Protein AF-A0AAC9AW16-F1 (afdb_monomer)

Foldseek 3Di:
DDDDPPPPDDDDDDPQPQDDADAQPDQDPVNLVVLVVSLVSSCVVLVVVLVVLVVQLCVLVVVVDDDDVSVVSNVVSVVSNVVSVVSNVVSVVNSCRNVVPDD

Mean predicted aligned error: 9.79 Å

pLDDT: mean 78.65, std 18.3, range [30.14, 94.75]

Sequence (103 aa):
MVASANVAAATEDPPCLIPTFALAETASPAMLRHGKAIVDAYMTCIAPRIEEAEADVRDIDARNLHGADRIDDLRAAAARRDTLVAQRDRVLADWRRFSGARP

Secondary structure (DSSP, 8-state):
-----------SPPPP-------GGG--HHHHHHHHHHHHHHHHHHHHHHHHHHHHHHHHHHT---SHHHHHHHHHHHHHHHHHHHHHHHHHHHHHHHHT---

Nearest PDB structures (foldseek):
  1tjl-assembly1_A  TM=4.476E-01  e=1.787E+00  Escherichia coli
  6he1-assembly1_A  TM=4.294E-01  e=2.112E+00  Pseudomonas aeruginosa
  6hdz-assembly1_A  TM=4.174E-01  e=2.362E+00  Pseudomonas aeruginosa
  6x94-assembly1_A  TM=4.108E-01  e=2.952E+00  Methanosarcina mazei Go1

Radius of gyration: 18.97 Å; Cα contacts (8 Å, |Δi|>4): 55; chains: 1; bounding box: 37×50×51 Å

Solvent-accessible surface area (backbone atoms only — not comparable to full-atom values): 6247 Å² total; per-residue (Å²): 134,89,78,89,81,79,79,77,78,86,83,71,79,80,74,66,68,78,80,84,81,70,80,38,92,74,64,45,76,67,54,48,55,51,51,50,54,50,51,51,53,32,49,67,52,45,49,62,56,39,53,49,28,52,46,50,33,48,58,53,56,74,63,69,80,84,64,70,74,62,54,51,51,40,49,52,32,46,51,52,28,50,50,50,51,51,50,52,51,48,50,54,51,51,47,32,61,38,67,67,58,76,134

Organism: Sphingopyxis macrogoltabida (NCBI:txid33050)

Structure (mmCIF, N/CA/C/O backbone):
data_AF-A0AAC9AW16-F1
#
_entry.id   AF-A0AAC9AW16-F1
#
loop_
_atom_site.group_PDB
_atom_site.id
_atom_site.type_symbol
_atom_site.label_atom_id
_atom_site.label_alt_id
_atom_site.label_comp_id
_atom_site.label_asym_id
_atom_site.label_entity_id
_atom_site.label_seq_id
_atom_site.pdbx_PDB_ins_code
_atom_site.Cartn_x
_atom_site.Cartn_y
_atom_site.Cartn_z
_atom_site.occupancy
_atom_site.B_iso_or_equiv
_atom_site.auth_seq_id
_atom_site.auth_comp_id
_atom_site.auth_asym_id
_atom_site.auth_atom_id
_atom_site.pdbx_PDB_model_num
ATOM 1 N N . MET A 1 1 ? 22.379 34.975 7.122 1.00 37.38 1 MET A N 1
ATOM 2 C CA . MET A 1 1 ? 21.174 34.234 7.548 1.00 37.38 1 MET A CA 1
ATOM 3 C C . MET A 1 1 ? 20.179 34.247 6.399 1.00 37.38 1 MET A C 1
ATOM 5 O O . MET A 1 1 ? 19.872 35.341 5.954 1.00 37.38 1 MET A O 1
ATOM 9 N N . VAL A 1 2 ? 19.716 33.047 6.001 1.00 37.78 2 VAL A N 1
ATOM 10 C CA . VAL A 1 2 ? 18.594 32.715 5.081 1.00 37.78 2 VAL A CA 1
ATOM 11 C C . VAL A 1 2 ? 18.820 33.178 3.619 1.00 37.78 2 VAL A C 1
ATOM 13 O O . VAL A 1 2 ? 19.249 34.295 3.390 1.00 37.78 2 VAL A O 1
ATOM 16 N N . ALA A 1 3 ? 18.657 32.379 2.561 1.00 30.14 3 ALA A N 1
ATOM 17 C CA . ALA A 1 3 ? 17.671 31.337 2.310 1.00 30.14 3 ALA A CA 1
ATOM 18 C C . ALA A 1 3 ? 18.242 30.191 1.455 1.00 30.14 3 ALA A C 1
ATOM 20 O O . ALA A 1 3 ? 18.745 30.416 0.356 1.00 30.14 3 ALA A O 1
ATOM 21 N N . SER A 1 4 ? 18.085 28.953 1.923 1.00 36.44 4 SER A N 1
ATOM 22 C CA . SER A 1 4 ? 18.074 27.787 1.042 1.00 36.44 4 SER A CA 1
ATOM 23 C C . SER A 1 4 ? 16.702 27.737 0.380 1.00 36.44 4 SER A C 1
ATOM 25 O O . SER A 1 4 ? 15.725 27.303 0.988 1.00 36.44 4 SER A O 1
ATOM 27 N N . ALA A 1 5 ? 16.613 28.228 -0.853 1.00 37.81 5 ALA A N 1
ATOM 28 C CA . ALA A 1 5 ? 15.468 27.983 -1.713 1.00 37.81 5 ALA A CA 1
ATOM 29 C C . ALA A 1 5 ? 15.575 26.552 -2.258 1.00 37.81 5 ALA A C 1
ATOM 31 O O . ALA A 1 5 ? 16.072 26.333 -3.360 1.00 37.81 5 ALA A O 1
ATOM 32 N N . ASN A 1 6 ? 15.132 25.565 -1.476 1.00 38.06 6 ASN A N 1
ATOM 33 C CA . ASN A 1 6 ? 14.836 24.245 -2.022 1.00 38.06 6 ASN A CA 1
ATOM 34 C C . ASN A 1 6 ? 13.519 24.345 -2.790 1.00 38.06 6 ASN A C 1
ATOM 36 O O . ASN A 1 6 ? 12.440 24.104 -2.252 1.00 38.06 6 ASN A O 1
ATOM 40 N N . VAL A 1 7 ? 13.618 24.718 -4.062 1.00 38.66 7 VAL A N 1
ATOM 41 C CA . VAL A 1 7 ? 12.564 24.460 -5.041 1.00 38.66 7 VAL A CA 1
ATOM 42 C C . VAL A 1 7 ? 12.635 22.969 -5.372 1.00 38.66 7 VAL A C 1
ATOM 44 O O . VAL A 1 7 ? 13.263 22.561 -6.343 1.00 38.66 7 VAL A O 1
ATOM 47 N N . ALA A 1 8 ? 12.024 22.139 -4.526 1.00 34.69 8 ALA A N 1
ATOM 48 C CA . ALA A 1 8 ? 11.607 20.803 -4.928 1.00 34.69 8 ALA A CA 1
ATOM 49 C C . ALA A 1 8 ? 10.327 20.985 -5.750 1.00 34.69 8 ALA A C 1
ATOM 51 O O . ALA A 1 8 ? 9.223 21.077 -5.213 1.00 34.69 8 ALA A O 1
ATOM 52 N N . ALA A 1 9 ? 10.498 21.173 -7.056 1.00 35.94 9 ALA A N 1
ATOM 53 C CA . ALA A 1 9 ? 9.393 21.253 -7.993 1.00 35.94 9 ALA A CA 1
ATOM 54 C C . ALA A 1 9 ? 8.664 19.899 -8.036 1.00 35.94 9 ALA A C 1
ATOM 56 O O . ALA A 1 9 ? 9.168 18.929 -8.584 1.00 35.94 9 ALA A O 1
ATOM 57 N N . ALA A 1 10 ? 7.502 19.869 -7.384 1.00 43.78 10 ALA A N 1
ATOM 58 C CA . ALA A 1 10 ? 6.277 19.161 -7.743 1.00 43.78 10 ALA A CA 1
ATOM 59 C C . ALA A 1 10 ? 6.360 18.101 -8.863 1.00 43.78 10 ALA A C 1
ATOM 61 O O . ALA A 1 10 ? 6.119 18.421 -10.020 1.00 43.78 10 ALA A O 1
ATOM 62 N N . THR A 1 11 ? 6.540 16.836 -8.486 1.00 43.09 11 THR A N 1
ATOM 63 C CA . THR A 1 11 ? 5.917 15.673 -9.142 1.00 43.09 11 THR A CA 1
ATOM 64 C C . THR A 1 11 ? 5.919 14.530 -8.141 1.00 43.09 11 THR A C 1
ATOM 66 O O . THR A 1 11 ? 6.891 13.795 -8.074 1.00 43.09 11 THR A O 1
ATOM 69 N N . GLU A 1 12 ? 4.884 14.405 -7.324 1.00 44.03 12 GLU A N 1
ATOM 70 C CA . GLU A 1 12 ? 4.603 13.171 -6.588 1.00 44.03 12 GLU A CA 1
ATOM 71 C C . GLU A 1 12 ? 3.246 13.369 -5.932 1.00 44.03 12 GLU A C 1
ATOM 73 O O . GLU A 1 12 ? 3.087 14.229 -5.062 1.00 44.03 12 GLU A O 1
ATOM 78 N N . ASP A 1 13 ? 2.239 12.622 -6.383 1.00 50.81 13 ASP A N 1
ATOM 79 C CA . ASP A 1 13 ? 0.981 12.534 -5.657 1.00 50.81 13 ASP A CA 1
ATOM 80 C C . ASP A 1 13 ? 1.283 12.306 -4.169 1.00 50.81 13 ASP A C 1
ATOM 82 O O . ASP A 1 13 ? 2.126 11.454 -3.844 1.00 50.81 13 ASP A O 1
ATOM 86 N N . PRO A 1 14 ? 0.622 13.032 -3.248 1.00 56.84 14 PRO A N 1
ATOM 87 C CA . PRO A 1 14 ? 0.934 12.956 -1.827 1.00 56.84 14 PRO A CA 1
ATOM 88 C C . PRO A 1 14 ? 0.950 11.488 -1.384 1.00 56.84 14 PRO A C 1
ATOM 90 O O . PRO A 1 14 ? 0.011 10.756 -1.708 1.00 56.84 14 PRO A O 1
ATOM 93 N N . PRO A 1 15 ? 2.024 11.003 -0.732 1.00 72.75 15 PRO A N 1
ATOM 94 C CA . PRO A 1 15 ? 2.168 9.586 -0.429 1.00 72.75 15 PRO A CA 1
ATOM 95 C C . PRO A 1 15 ? 0.960 9.089 0.368 1.00 72.75 15 PRO A C 1
ATOM 97 O O . PRO A 1 15 ? 0.520 9.761 1.302 1.00 72.75 15 PRO A O 1
ATOM 100 N N . CYS A 1 16 ? 0.421 7.919 0.004 1.00 82.88 16 CYS A N 1
ATOM 101 C CA . CYS A 1 16 ? -0.664 7.311 0.768 1.00 82.88 16 CYS A CA 1
ATOM 102 C C . CYS A 1 16 ? -0.239 7.186 2.230 1.00 82.88 16 CYS A C 1
ATOM 104 O O . CYS A 1 16 ? 0.769 6.545 2.534 1.00 82.88 16 CYS A O 1
ATOM 106 N N . LEU A 1 17 ? -0.996 7.818 3.128 1.00 84.44 17 LEU A N 1
ATOM 107 C CA . LEU A 1 17 ? -0.686 7.822 4.552 1.00 84.44 17 LEU A CA 1
ATOM 108 C C . LEU A 1 17 ? -0.802 6.397 5.088 1.00 84.44 17 LEU A C 1
ATOM 110 O O . LEU A 1 17 ? -1.905 5.865 5.207 1.00 84.44 17 LEU A O 1
ATOM 114 N N . ILE A 1 18 ? 0.343 5.781 5.383 1.00 85.12 18 ILE A N 1
ATOM 115 C CA . ILE A 1 18 ? 0.400 4.425 5.926 1.00 85.12 18 ILE A CA 1
ATOM 116 C C . ILE A 1 18 ? -0.192 4.471 7.339 1.00 85.12 18 ILE A C 1
ATOM 118 O O . ILE A 1 18 ? 0.356 5.167 8.199 1.00 85.12 18 ILE A O 1
ATOM 122 N N . PRO A 1 19 ? -1.306 3.767 7.599 1.00 83.12 19 PRO A N 1
ATOM 123 C CA . PRO A 1 19 ? -1.904 3.755 8.919 1.00 83.12 19 PRO A CA 1
ATOM 124 C C . PRO A 1 19 ? -1.010 3.025 9.917 1.00 83.12 19 PRO A C 1
ATOM 126 O O . PRO A 1 19 ? -0.423 1.986 9.615 1.00 83.12 19 PRO A O 1
ATOM 129 N N . THR A 1 20 ? -0.979 3.544 11.140 1.00 81.19 20 THR A N 1
ATOM 130 C CA . THR A 1 20 ? -0.285 2.926 12.269 1.00 81.19 20 THR A CA 1
ATOM 131 C C . THR A 1 20 ? -1.316 2.498 13.303 1.00 81.19 20 THR A C 1
ATOM 133 O O . THR A 1 20 ? -2.157 3.300 13.711 1.00 81.19 20 THR A O 1
ATOM 136 N N . PHE A 1 21 ? -1.244 1.249 13.757 1.00 75.25 21 PHE A N 1
ATOM 137 C CA . PHE A 1 21 ? -2.131 0.719 14.793 1.00 75.25 21 PHE A CA 1
ATOM 138 C C . PHE A 1 21 ? -1.356 0.542 16.102 1.00 75.25 21 PHE A C 1
ATOM 140 O O . PHE A 1 21 ? -0.251 0.001 16.108 1.00 75.25 21 PHE A O 1
ATOM 147 N N . ALA A 1 22 ? -1.931 0.995 17.217 1.00 68.12 22 ALA A N 1
ATOM 148 C CA . ALA A 1 22 ? -1.448 0.634 18.551 1.00 68.12 22 ALA A CA 1
ATOM 149 C C . ALA A 1 22 ? -1.826 -0.826 18.877 1.00 68.12 22 ALA A C 1
ATOM 151 O O . ALA A 1 22 ? -2.662 -1.408 18.194 1.00 68.12 22 ALA A O 1
ATOM 152 N N . LEU A 1 23 ? -1.217 -1.440 19.897 1.00 60.62 23 LEU A N 1
ATOM 153 C CA . LEU A 1 23 ? -1.468 -2.845 20.258 1.00 60.62 23 LEU A CA 1
ATOM 154 C C . LEU A 1 23 ? -2.961 -3.144 20.516 1.00 60.62 23 LEU A C 1
ATOM 156 O O . LEU A 1 23 ? -3.684 -2.343 21.103 1.00 60.62 23 LEU A O 1
ATOM 160 N N . ALA A 1 24 ? -3.393 -4.331 20.077 1.00 62.56 24 ALA A N 1
ATOM 161 C CA . ALA A 1 24 ? -4.793 -4.763 19.978 1.00 62.56 24 ALA A CA 1
ATOM 162 C C . ALA A 1 24 ? -5.514 -4.990 21.318 1.00 62.56 24 ALA A C 1
ATOM 164 O O . ALA A 1 24 ? -6.742 -5.030 21.352 1.00 62.56 24 ALA A O 1
ATOM 165 N N . GLU A 1 25 ? -4.772 -5.167 22.415 1.00 64.25 25 GLU A N 1
ATOM 166 C CA . GLU A 1 25 ? -5.292 -5.714 23.680 1.00 64.25 25 GLU A CA 1
ATOM 167 C C . GLU A 1 25 ? -6.397 -4.862 24.328 1.00 64.25 25 GLU A C 1
ATOM 169 O O . GLU A 1 25 ? -7.145 -5.356 25.167 1.00 64.25 25 GLU A O 1
ATOM 174 N N . THR A 1 26 ? -6.540 -3.599 23.918 1.00 64.94 26 THR A N 1
ATOM 175 C CA . THR A 1 26 ? -7.521 -2.653 24.472 1.00 64.94 26 THR A CA 1
ATOM 176 C C . THR A 1 26 ? -8.389 -1.969 23.410 1.00 64.94 26 THR A C 1
ATOM 178 O O . THR A 1 26 ? -9.036 -0.959 23.696 1.00 64.94 26 THR A O 1
ATOM 181 N N . ALA A 1 27 ? -8.435 -2.489 22.177 1.00 76.50 27 ALA A N 1
ATOM 182 C CA . ALA A 1 27 ? -9.185 -1.856 21.096 1.00 76.50 27 ALA A CA 1
ATOM 183 C C . ALA A 1 27 ? -10.700 -1.842 21.386 1.00 76.50 27 ALA A C 1
ATOM 185 O O . ALA A 1 27 ? -11.384 -2.864 21.339 1.00 76.50 27 ALA A O 1
ATOM 186 N N . SER A 1 28 ? -11.253 -0.658 21.662 1.00 85.69 28 SER A N 1
ATOM 187 C CA . SER A 1 28 ? -12.701 -0.488 21.822 1.00 85.69 28 SER A CA 1
ATOM 188 C C . SER A 1 28 ? -13.441 -0.627 20.478 1.00 85.69 28 SER A C 1
ATOM 190 O O . SER A 1 28 ? -12.863 -0.360 19.419 1.00 85.69 28 SER A O 1
ATOM 192 N N . PRO A 1 29 ? -14.755 -0.933 20.469 1.00 86.19 29 PRO A N 1
ATOM 193 C CA . PRO A 1 29 ? -15.535 -0.989 19.229 1.00 86.19 29 PRO A CA 1
ATOM 194 C C . PRO A 1 29 ? -15.489 0.303 18.396 1.00 86.19 29 PRO A C 1
ATOM 196 O O . PRO A 1 29 ? -15.560 0.256 17.169 1.00 86.19 29 PRO A O 1
ATOM 199 N N . ALA A 1 30 ? -15.369 1.467 19.043 1.00 86.62 30 ALA A N 1
ATOM 200 C CA . ALA A 1 30 ? -15.216 2.746 18.352 1.00 86.62 30 ALA A CA 1
ATOM 201 C C . ALA A 1 30 ? -13.848 2.867 17.660 1.00 86.62 30 ALA A C 1
ATOM 203 O O . ALA A 1 30 ? -13.786 3.305 16.512 1.00 86.62 30 ALA A O 1
ATOM 204 N N . MET A 1 31 ? -12.774 2.415 18.318 1.00 86.31 31 MET A N 1
ATOM 205 C CA . MET A 1 31 ? -11.427 2.378 17.736 1.00 86.31 31 MET A CA 1
ATOM 206 C C . MET A 1 31 ? -11.358 1.444 16.531 1.00 86.31 31 MET A C 1
ATOM 208 O O . MET A 1 31 ? -10.739 1.795 15.532 1.00 86.31 31 MET A O 1
ATOM 212 N N . LEU A 1 32 ? -12.037 0.295 16.585 1.00 88.19 32 LEU A N 1
ATOM 213 C CA . LEU A 1 32 ? -12.119 -0.623 15.448 1.00 88.19 32 LEU A CA 1
ATOM 214 C C . LEU A 1 32 ? -12.823 0.028 14.247 1.00 88.19 32 LEU A C 1
ATOM 216 O O . LEU A 1 32 ? -12.304 -0.004 13.135 1.00 88.19 32 LEU A O 1
ATOM 220 N N . ARG A 1 33 ? -13.969 0.690 14.446 1.00 88.94 33 ARG A N 1
ATOM 221 C CA . ARG A 1 33 ? -14.649 1.397 13.343 1.00 88.94 33 ARG A CA 1
ATOM 222 C C . ARG A 1 33 ? -13.781 2.498 12.737 1.00 88.94 33 ARG A C 1
ATOM 224 O O . ARG A 1 33 ? -13.712 2.613 11.517 1.00 88.94 33 ARG A O 1
ATOM 231 N N . HIS A 1 34 ? -13.107 3.281 13.579 1.00 89.06 34 HIS A N 1
ATOM 232 C CA . HIS A 1 34 ? -12.222 4.343 13.112 1.00 89.06 34 HIS A CA 1
ATOM 233 C C . HIS A 1 34 ? -11.007 3.784 12.361 1.00 89.06 34 HIS A C 1
ATOM 235 O O . HIS A 1 34 ? -10.728 4.213 11.246 1.00 89.06 34 HIS A O 1
ATOM 241 N N . GLY A 1 35 ? -10.337 2.771 12.915 1.00 88.69 35 GLY A N 1
ATOM 242 C CA . GLY A 1 35 ? -9.199 2.119 12.270 1.00 88.69 35 GLY A CA 1
ATOM 243 C C . GLY A 1 35 ? -9.565 1.501 10.919 1.00 88.69 35 GLY A C 1
ATOM 244 O O . GLY A 1 35 ? -8.820 1.674 9.959 1.00 88.69 35 GLY A O 1
ATOM 245 N N . LYS A 1 36 ? -10.749 0.881 10.799 1.00 91.31 36 LYS A N 1
ATOM 246 C CA . LYS A 1 36 ? -11.250 0.362 9.519 1.00 91.31 36 LYS A CA 1
ATOM 247 C C . LYS A 1 36 ? -11.433 1.470 8.481 1.00 91.31 36 LYS A C 1
ATOM 249 O O . LYS A 1 36 ? -11.021 1.285 7.344 1.00 91.31 36 LYS A O 1
ATOM 254 N N . ALA A 1 37 ? -11.985 2.620 8.870 1.00 90.94 37 ALA A N 1
ATOM 255 C CA . ALA A 1 37 ? -12.143 3.756 7.961 1.00 90.94 37 ALA A CA 1
ATOM 256 C C . ALA A 1 37 ? -10.791 4.291 7.452 1.00 90.94 37 ALA A C 1
ATOM 258 O O . ALA A 1 37 ? -10.670 4.629 6.277 1.00 90.94 37 ALA A O 1
ATOM 259 N N . ILE A 1 38 ? -9.760 4.320 8.306 1.00 90.88 38 ILE A N 1
ATOM 260 C CA . ILE A 1 38 ? -8.406 4.718 7.892 1.00 90.88 38 ILE A CA 1
ATOM 261 C C . ILE A 1 38 ? -7.800 3.673 6.943 1.00 90.88 38 ILE A C 1
ATOM 263 O O . ILE A 1 38 ? -7.236 4.045 5.915 1.00 90.88 38 ILE A O 1
ATOM 267 N N . VAL A 1 39 ? -7.938 2.375 7.247 1.00 92.62 39 VAL A N 1
ATOM 268 C CA . VAL A 1 39 ? -7.505 1.294 6.341 1.00 92.62 39 VAL A CA 1
ATOM 269 C C . VAL A 1 39 ? -8.178 1.440 4.984 1.00 92.62 39 VAL A C 1
ATOM 271 O O . VAL A 1 39 ? -7.500 1.372 3.968 1.00 92.62 39 VAL A O 1
ATOM 274 N N . ASP A 1 40 ? -9.485 1.686 4.951 1.00 93.38 40 ASP A N 1
ATOM 275 C CA . ASP A 1 40 ? -10.242 1.822 3.705 1.00 93.38 40 ASP A CA 1
ATOM 276 C C . ASP A 1 40 ? -9.799 3.038 2.887 1.00 93.38 40 ASP A C 1
ATOM 278 O O . ASP A 1 40 ? -9.638 2.937 1.668 1.00 93.38 40 ASP A O 1
ATOM 282 N N . ALA A 1 41 ? -9.529 4.166 3.549 1.00 91.94 41 ALA A N 1
ATOM 283 C CA . ALA A 1 41 ? -8.964 5.346 2.902 1.00 91.94 41 ALA A CA 1
ATOM 284 C C . ALA A 1 41 ? -7.577 5.053 2.307 1.00 91.94 41 ALA A C 1
ATOM 286 O O . ALA A 1 41 ? -7.295 5.428 1.168 1.00 91.94 41 ALA A O 1
ATOM 287 N N . TYR A 1 42 ? -6.730 4.324 3.038 1.00 92.69 42 TYR A N 1
ATOM 288 C CA . TYR A 1 42 ? -5.430 3.890 2.535 1.00 92.69 42 TYR A CA 1
ATOM 289 C C . TYR A 1 42 ? -5.561 2.926 1.345 1.00 92.69 42 TYR A C 1
ATOM 291 O O . TYR A 1 42 ? -4.871 3.113 0.346 1.00 92.69 42 TYR A O 1
ATOM 299 N N . MET A 1 43 ? -6.473 1.947 1.400 1.00 94.00 43 MET A N 1
ATOM 300 C CA . MET A 1 43 ? -6.712 1.005 0.295 1.00 94.00 43 MET A CA 1
ATOM 301 C C . MET A 1 43 ? -7.204 1.720 -0.965 1.00 94.00 43 MET A C 1
ATOM 303 O O . MET A 1 43 ? -6.724 1.434 -2.059 1.00 94.00 43 MET A O 1
ATOM 307 N N . THR A 1 44 ? -8.099 2.696 -0.800 1.00 94.44 44 THR A N 1
ATOM 308 C CA . THR A 1 44 ? -8.586 3.548 -1.895 1.00 94.44 44 THR A CA 1
ATOM 309 C C . THR A 1 44 ? -7.454 4.369 -2.516 1.00 94.44 44 THR A C 1
ATOM 311 O O . THR A 1 44 ? -7.436 4.574 -3.724 1.00 94.44 44 THR A O 1
ATOM 314 N N . CYS A 1 45 ? -6.483 4.809 -1.711 1.00 94.00 45 CYS A N 1
ATOM 315 C CA . CYS A 1 45 ? -5.319 5.550 -2.194 1.00 94.00 45 CYS A CA 1
ATOM 316 C C . CYS A 1 45 ? -4.289 4.658 -2.908 1.00 94.00 45 CYS A C 1
ATOM 318 O O . CYS A 1 45 ? -3.745 5.048 -3.940 1.00 94.00 45 CYS A O 1
ATOM 320 N N . ILE A 1 46 ? -3.980 3.474 -2.364 1.00 93.81 46 ILE A N 1
ATOM 321 C CA . ILE A 1 46 ? -2.884 2.640 -2.880 1.00 93.81 46 ILE A CA 1
ATOM 322 C C . ILE A 1 46 ? -3.277 1.804 -4.101 1.00 93.81 46 ILE A C 1
ATOM 324 O O . ILE A 1 46 ? -2.411 1.510 -4.921 1.00 93.81 46 ILE A O 1
ATOM 328 N N . ALA A 1 47 ? -4.556 1.445 -4.247 1.00 93.75 47 ALA A N 1
ATOM 329 C CA . ALA A 1 47 ? -5.051 0.666 -5.382 1.00 93.75 47 ALA A CA 1
ATOM 330 C C . ALA A 1 47 ? -4.681 1.269 -6.756 1.00 93.75 47 ALA A C 1
ATOM 332 O O . ALA A 1 47 ? -3.980 0.583 -7.501 1.00 93.75 47 ALA A O 1
ATOM 333 N N . PRO A 1 48 ? -5.020 2.537 -7.080 1.00 93.69 48 PRO A N 1
ATOM 334 C CA . PRO A 1 48 ? -4.682 3.115 -8.385 1.00 93.69 48 PRO A CA 1
ATOM 335 C C . PRO A 1 48 ? -3.169 3.178 -8.629 1.00 93.69 48 PRO A C 1
ATOM 337 O O . PRO A 1 48 ? -2.712 2.984 -9.746 1.00 93.69 48 PRO A O 1
ATOM 340 N N . ARG A 1 49 ? -2.359 3.351 -7.579 1.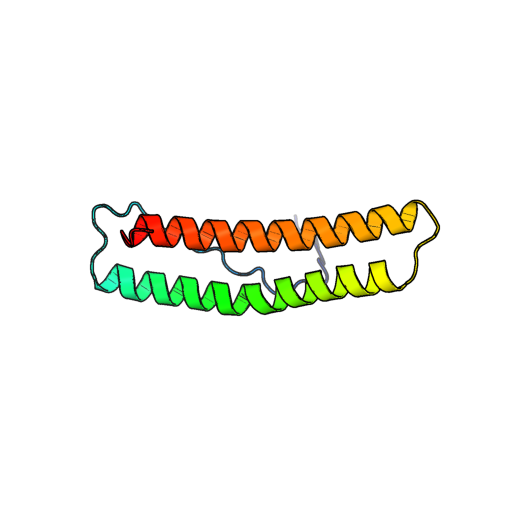00 91.75 49 ARG A N 1
ATOM 341 C CA . ARG A 1 49 ? -0.891 3.381 -7.701 1.00 91.75 49 ARG A CA 1
ATOM 342 C C . ARG A 1 49 ? -0.291 2.021 -8.032 1.00 91.75 49 ARG A C 1
ATOM 344 O O . ARG A 1 49 ? 0.727 1.946 -8.715 1.00 91.75 49 ARG A O 1
ATOM 351 N N . ILE A 1 50 ? -0.880 0.949 -7.500 1.00 93.00 50 ILE A N 1
ATOM 352 C CA . ILE A 1 50 ? -0.496 -0.416 -7.868 1.00 93.00 50 ILE A CA 1
ATOM 353 C C . ILE A 1 50 ? -0.889 -0.665 -9.327 1.00 93.00 50 ILE A C 1
ATOM 355 O O . ILE A 1 50 ? -0.062 -1.165 -10.081 1.00 93.00 50 ILE A O 1
ATOM 359 N N . GLU A 1 51 ? -2.094 -0.260 -9.735 1.00 93.56 51 GLU A N 1
ATOM 360 C CA . GLU A 1 51 ? -2.566 -0.395 -11.121 1.00 93.56 51 GLU A CA 1
ATOM 361 C C . GLU A 1 51 ? -1.680 0.372 -12.117 1.00 93.56 51 GLU A C 1
ATOM 363 O O . GLU A 1 51 ? -1.328 -0.168 -13.167 1.00 93.56 51 GLU A O 1
ATOM 368 N N . GLU A 1 52 ? -1.261 1.592 -11.773 1.00 91.25 52 GLU A N 1
ATOM 369 C CA . GLU A 1 52 ? -0.297 2.385 -12.545 1.00 91.25 52 GLU A CA 1
ATOM 370 C C . GLU A 1 52 ? 1.056 1.675 -12.654 1.00 91.25 52 GLU A C 1
ATOM 372 O O . GLU A 1 52 ? 1.567 1.491 -13.756 1.00 91.25 52 GLU A O 1
ATOM 377 N N . ALA A 1 53 ? 1.612 1.187 -11.540 1.00 90.81 53 ALA A N 1
ATOM 378 C CA . ALA A 1 53 ? 2.882 0.461 -11.562 1.00 90.81 53 ALA A CA 1
ATOM 379 C C . ALA A 1 53 ? 2.795 -0.855 -12.364 1.00 90.81 53 ALA A C 1
ATOM 381 O O . ALA A 1 53 ? 3.754 -1.257 -13.022 1.00 90.81 53 ALA A O 1
ATOM 382 N N . GLU A 1 54 ? 1.649 -1.539 -12.344 1.00 93.38 54 GLU A N 1
ATOM 383 C CA . GLU A 1 54 ? 1.388 -2.708 -13.190 1.00 93.38 54 GLU A CA 1
ATOM 384 C C . GLU A 1 54 ? 1.248 -2.343 -14.672 1.00 93.38 54 GLU A C 1
ATOM 386 O O . GLU A 1 54 ? 1.651 -3.121 -15.543 1.00 93.38 54 GLU A O 1
ATOM 391 N N . ALA A 1 55 ? 0.668 -1.183 -14.985 1.00 92.56 55 ALA A N 1
ATOM 392 C CA . ALA A 1 55 ? 0.617 -0.659 -16.344 1.00 92.56 55 ALA A CA 1
ATOM 393 C C . ALA A 1 55 ? 2.021 -0.313 -16.859 1.00 92.56 55 ALA A C 1
ATOM 395 O O . ALA A 1 55 ? 2.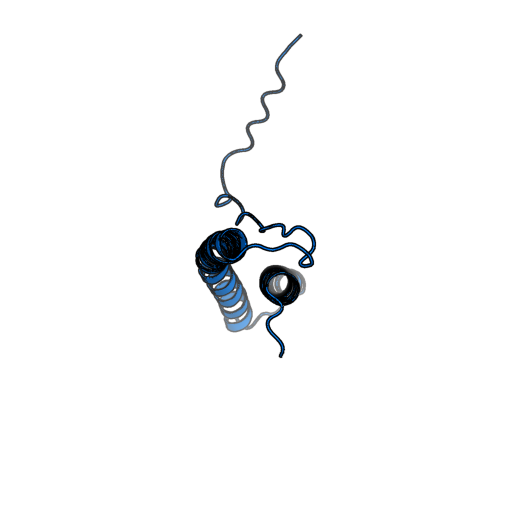353 -0.731 -17.966 1.00 92.56 55 ALA A O 1
ATOM 396 N N . ASP A 1 56 ? 2.860 0.328 -16.041 1.00 89.88 56 ASP A N 1
ATOM 397 C CA . ASP A 1 56 ? 4.255 0.646 -16.374 1.00 89.88 56 ASP A CA 1
ATOM 398 C C . ASP A 1 56 ? 5.052 -0.623 -16.703 1.00 89.88 56 ASP A C 1
ATOM 400 O O . ASP A 1 56 ? 5.700 -0.708 -17.746 1.00 89.88 56 ASP A O 1
ATOM 404 N N . VAL A 1 57 ? 4.958 -1.656 -15.854 1.00 90.25 57 VAL A N 1
ATOM 405 C CA . VAL A 1 57 ? 5.625 -2.947 -16.098 1.00 90.25 57 VAL A CA 1
ATOM 406 C C . VAL A 1 57 ? 5.169 -3.561 -17.423 1.00 90.25 57 VAL A C 1
ATOM 408 O O . VAL A 1 57 ? 6.005 -4.018 -18.199 1.00 90.25 57 VAL A O 1
ATOM 411 N N . ARG A 1 58 ? 3.858 -3.559 -17.703 1.00 89.69 58 ARG A N 1
ATOM 412 C CA . ARG A 1 58 ? 3.309 -4.116 -18.951 1.00 89.69 58 ARG A CA 1
ATOM 413 C C . ARG A 1 58 ? 3.719 -3.318 -20.185 1.00 89.69 58 ARG A C 1
ATOM 415 O O . ARG A 1 58 ? 4.018 -3.931 -21.202 1.00 89.69 58 ARG A O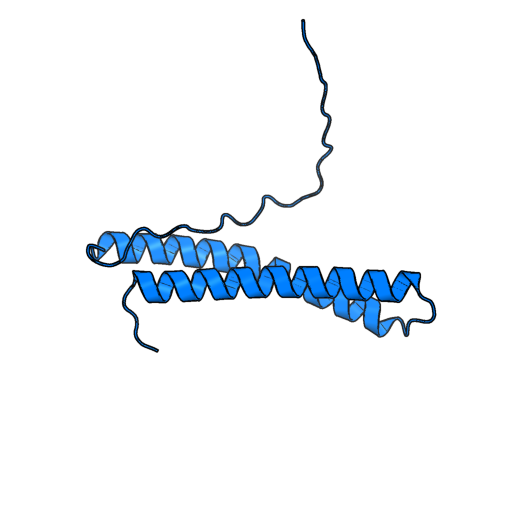 1
ATOM 422 N N . ASP A 1 59 ? 3.725 -1.989 -20.118 1.00 89.62 59 ASP A N 1
ATOM 423 C CA . ASP A 1 59 ? 4.145 -1.133 -21.235 1.00 89.62 59 ASP A CA 1
ATOM 424 C C . ASP A 1 59 ? 5.633 -1.321 -21.548 1.00 89.62 59 ASP A C 1
ATOM 426 O O . ASP A 1 59 ? 6.014 -1.434 -22.714 1.00 89.62 59 ASP A O 1
ATOM 430 N N . ILE A 1 60 ? 6.473 -1.427 -20.517 1.00 85.38 60 ILE A N 1
ATOM 431 C CA . ILE A 1 60 ? 7.905 -1.685 -20.679 1.00 85.38 60 ILE A CA 1
ATOM 432 C C . ILE A 1 60 ? 8.132 -3.083 -21.280 1.00 85.38 60 ILE A C 1
ATOM 434 O O . ILE A 1 60 ? 8.863 -3.206 -22.263 1.00 85.38 60 ILE A O 1
ATOM 438 N N . ASP A 1 61 ? 7.463 -4.117 -20.762 1.00 85.31 61 ASP A N 1
ATOM 439 C CA . ASP A 1 61 ? 7.582 -5.503 -21.244 1.00 85.31 61 ASP A CA 1
ATOM 440 C C . ASP A 1 61 ? 7.075 -5.680 -22.693 1.00 85.31 61 ASP A C 1
ATOM 442 O O . ASP A 1 61 ? 7.771 -6.240 -23.545 1.00 85.31 61 ASP A O 1
ATOM 446 N N . ALA A 1 62 ? 5.909 -5.110 -23.026 1.00 84.44 62 ALA A N 1
ATOM 447 C CA . ALA A 1 62 ? 5.283 -5.213 -24.351 1.00 84.44 62 ALA A CA 1
ATOM 448 C C . ALA A 1 62 ? 6.114 -4.586 -25.483 1.00 84.44 62 ALA A C 1
ATOM 450 O O . ALA A 1 62 ? 5.920 -4.905 -26.660 1.00 84.44 62 ALA A O 1
ATOM 451 N N . ARG A 1 63 ? 7.068 -3.712 -25.152 1.00 81.44 63 ARG A N 1
ATOM 452 C CA . ARG A 1 63 ? 7.980 -3.092 -26.119 1.00 81.44 63 ARG A CA 1
ATOM 453 C C . ARG A 1 63 ? 9.089 -4.037 -26.616 1.00 81.44 63 ARG A C 1
ATOM 455 O O . ARG A 1 63 ? 9.954 -3.558 -27.345 1.00 81.44 63 ARG A O 1
ATOM 462 N N . ASN A 1 64 ? 9.054 -5.342 -26.289 1.00 62.88 64 ASN A N 1
ATOM 463 C CA . ASN A 1 64 ? 9.982 -6.391 -26.760 1.00 62.88 64 ASN A CA 1
ATOM 464 C C . ASN A 1 64 ? 11.453 -5.944 -26.669 1.00 62.88 64 ASN A C 1
ATOM 466 O O . ASN A 1 64 ? 12.121 -5.671 -27.667 1.00 62.88 64 ASN A O 1
ATOM 470 N N . LEU A 1 65 ? 11.937 -5.797 -25.437 1.00 64.06 65 LEU A N 1
ATOM 471 C CA . LEU A 1 65 ? 13.164 -5.063 -25.141 1.00 64.06 65 LEU A CA 1
ATOM 472 C C . LEU A 1 65 ? 14.440 -5.811 -25.565 1.00 64.06 65 LEU A C 1
ATOM 474 O O . LEU A 1 65 ? 14.676 -6.959 -25.188 1.00 64.06 65 LEU A O 1
ATOM 478 N N . HIS A 1 66 ? 15.325 -5.099 -26.267 1.00 62.75 66 HIS A N 1
ATOM 479 C CA . HIS A 1 66 ? 16.713 -5.493 -26.508 1.00 62.75 66 HIS A CA 1
ATOM 480 C C . HIS A 1 66 ? 17.649 -4.403 -25.948 1.00 62.75 66 HIS A C 1
ATOM 482 O O . HIS A 1 66 ? 17.598 -3.262 -26.403 1.00 62.75 66 HIS A O 1
ATOM 488 N N . GLY A 1 67 ? 18.491 -4.739 -24.960 1.00 65.19 67 GLY A N 1
ATOM 489 C CA . GLY A 1 67 ? 19.493 -3.834 -24.360 1.00 65.19 67 GLY A CA 1
ATOM 490 C C . GLY A 1 67 ? 19.463 -3.786 -22.823 1.00 65.19 67 GLY A C 1
ATOM 491 O O . GLY A 1 67 ? 18.411 -3.983 -22.224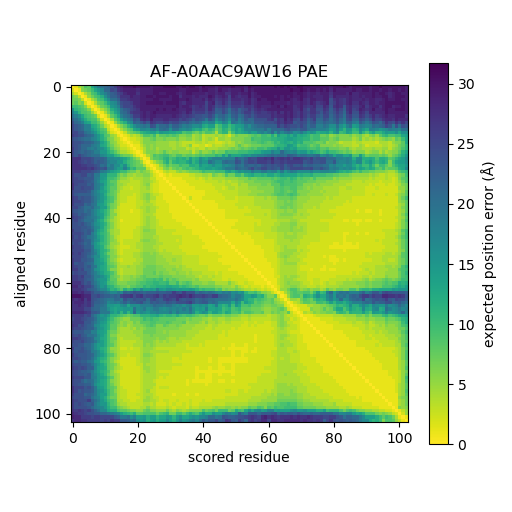 1.00 65.19 67 GLY A O 1
ATOM 492 N N . ALA A 1 68 ? 20.616 -3.538 -22.186 1.00 70.31 68 ALA A N 1
ATOM 493 C CA . ALA A 1 68 ? 20.785 -3.586 -20.725 1.00 70.31 68 ALA A CA 1
ATOM 494 C C . ALA A 1 68 ? 20.017 -2.480 -19.973 1.00 70.31 68 ALA A C 1
ATOM 496 O O . ALA A 1 68 ? 19.309 -2.791 -19.021 1.00 70.31 68 ALA A O 1
ATOM 497 N N . ASP A 1 69 ? 20.065 -1.232 -20.450 1.00 68.50 69 ASP A N 1
ATOM 498 C CA . ASP A 1 69 ? 19.432 -0.083 -19.774 1.00 68.50 69 ASP A CA 1
ATOM 499 C C . ASP A 1 69 ? 17.915 -0.264 -19.598 1.00 68.50 69 ASP A C 1
ATOM 501 O O . ASP A 1 69 ? 17.345 0.061 -18.562 1.00 68.50 69 ASP A O 1
ATOM 505 N N . ARG A 1 70 ? 17.248 -0.884 -20.578 1.00 70.75 70 ARG A N 1
ATOM 506 C CA . ARG A 1 70 ? 15.799 -1.123 -20.511 1.00 70.75 70 ARG A CA 1
ATOM 507 C C . ARG A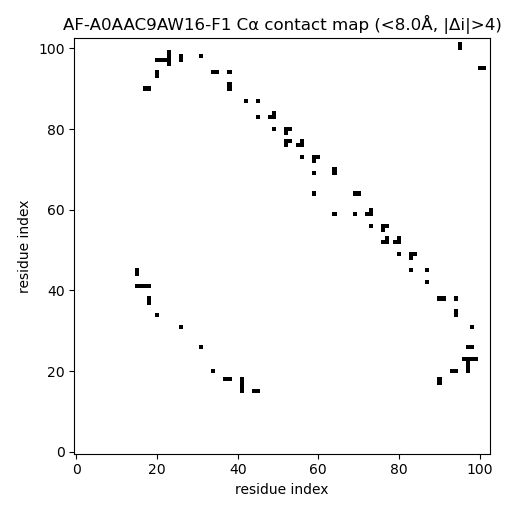 1 70 ? 15.407 -2.324 -19.647 1.00 70.75 70 ARG A C 1
ATOM 509 O O . ARG A 1 70 ? 14.265 -2.406 -19.201 1.00 70.7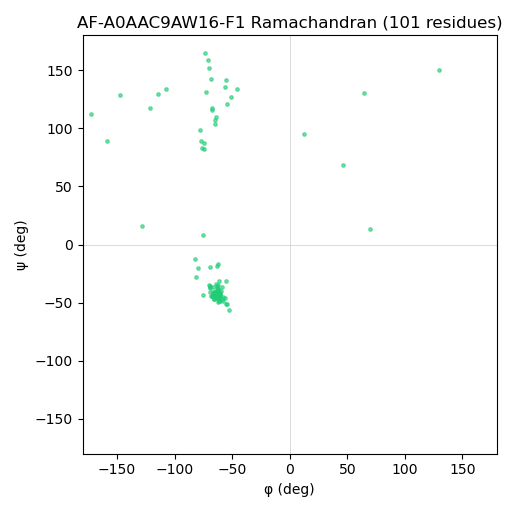5 70 ARG A O 1
ATOM 516 N N . ILE A 1 71 ? 16.336 -3.250 -19.399 1.00 81.56 71 ILE A N 1
ATOM 517 C CA . ILE A 1 71 ? 16.143 -4.312 -18.399 1.00 81.56 71 ILE A CA 1
ATOM 518 C C . ILE A 1 71 ? 16.146 -3.692 -16.998 1.00 81.56 71 ILE A C 1
ATOM 520 O O . ILE A 1 71 ? 15.375 -4.122 -16.139 1.00 81.56 71 ILE A O 1
ATOM 524 N N . ASP A 1 72 ? 16.977 -2.676 -16.769 1.00 85.69 72 ASP A N 1
ATOM 525 C CA . ASP A 1 72 ? 17.008 -1.966 -15.494 1.00 85.69 72 ASP A CA 1
ATOM 526 C C . ASP A 1 72 ? 15.741 -1.126 -15.276 1.00 85.69 72 ASP A C 1
ATOM 528 O O . ASP A 1 72 ? 15.192 -1.164 -14.174 1.00 85.69 72 ASP A O 1
ATOM 532 N N . ASP A 1 73 ? 15.188 -0.504 -16.324 1.00 84.69 73 ASP A N 1
ATOM 533 C CA . ASP A 1 73 ? 13.873 0.159 -16.263 1.00 84.69 73 ASP A CA 1
ATOM 534 C C . ASP A 1 73 ? 12.751 -0.818 -15.869 1.00 84.69 73 ASP A C 1
ATOM 536 O O . ASP A 1 73 ? 11.954 -0.540 -14.968 1.00 84.69 73 ASP A O 1
ATOM 540 N N . LEU A 1 74 ? 12.712 -2.002 -16.495 1.00 87.75 74 LEU A N 1
ATOM 541 C CA . LEU A 1 74 ? 11.729 -3.040 -16.167 1.00 87.75 74 LEU A CA 1
ATOM 542 C C . LEU A 1 74 ? 11.864 -3.503 -14.711 1.00 87.75 74 LEU A C 1
ATOM 544 O O . LEU A 1 74 ? 10.863 -3.659 -14.007 1.00 87.75 74 LEU A O 1
ATOM 548 N N . ARG A 1 75 ? 13.099 -3.705 -14.236 1.00 88.81 75 ARG A N 1
ATOM 549 C CA . ARG A 1 75 ? 13.366 -4.070 -12.837 1.00 88.81 75 ARG A CA 1
ATOM 550 C C . ARG A 1 75 ? 12.936 -2.972 -11.874 1.00 88.81 75 ARG A C 1
ATOM 552 O O . ARG A 1 75 ? 12.353 -3.290 -10.840 1.00 88.81 75 ARG A O 1
ATOM 559 N N . ALA A 1 76 ? 13.201 -1.709 -12.196 1.00 88.75 76 ALA A N 1
ATOM 560 C CA . ALA A 1 76 ? 12.811 -0.576 -11.366 1.00 88.75 76 ALA A CA 1
ATOM 561 C C . ALA A 1 76 ? 11.281 -0.466 -11.251 1.00 88.75 76 ALA A C 1
ATOM 563 O O . ALA A 1 76 ? 10.757 -0.338 -10.141 1.00 88.75 76 ALA A O 1
ATOM 564 N N . ALA A 1 77 ? 10.558 -0.603 -12.368 1.00 88.31 77 ALA A N 1
ATOM 565 C CA . ALA A 1 77 ? 9.095 -0.609 -12.380 1.00 88.31 77 ALA A CA 1
ATOM 566 C C . ALA A 1 77 ? 8.517 -1.793 -11.581 1.00 88.31 77 ALA A C 1
ATOM 568 O O . ALA A 1 77 ? 7.634 -1.609 -10.738 1.00 88.31 77 ALA A O 1
ATOM 569 N N . ALA A 1 78 ? 9.068 -2.999 -11.766 1.00 91.12 78 ALA A N 1
ATOM 570 C CA . ALA A 1 78 ? 8.656 -4.182 -11.012 1.00 91.12 78 ALA A CA 1
ATOM 571 C C . ALA A 1 78 ? 8.914 -4.024 -9.503 1.00 91.12 78 ALA A C 1
ATOM 573 O O . ALA A 1 78 ? 8.030 -4.300 -8.695 1.00 91.12 78 ALA A O 1
ATOM 574 N N . ALA A 1 79 ? 10.080 -3.501 -9.114 1.00 92.31 79 ALA A N 1
ATOM 575 C CA . ALA A 1 79 ? 10.417 -3.249 -7.715 1.00 92.31 79 ALA A CA 1
ATOM 576 C C . ALA A 1 79 ? 9.487 -2.209 -7.066 1.00 92.31 79 ALA A C 1
ATOM 578 O O . ALA A 1 79 ? 9.103 -2.359 -5.900 1.00 92.31 79 ALA A O 1
ATOM 579 N N . ARG A 1 80 ? 9.080 -1.172 -7.813 1.00 90.06 80 ARG A N 1
ATOM 580 C CA . ARG A 1 80 ? 8.090 -0.186 -7.355 1.00 90.06 80 ARG A CA 1
ATOM 581 C C . ARG A 1 80 ? 6.737 -0.845 -7.089 1.00 90.06 80 ARG A C 1
ATOM 583 O O . ARG A 1 80 ? 6.191 -0.663 -6.000 1.00 90.06 80 ARG A O 1
ATOM 590 N N . ARG A 1 81 ? 6.223 -1.639 -8.037 1.00 93.38 81 ARG A N 1
ATOM 591 C CA . ARG A 1 81 ? 4.981 -2.415 -7.864 1.00 93.38 81 ARG A CA 1
ATOM 592 C C . ARG A 1 81 ? 5.062 -3.304 -6.625 1.00 93.38 81 ARG A C 1
ATOM 594 O O . ARG A 1 81 ? 4.184 -3.242 -5.768 1.00 93.38 81 ARG A O 1
ATOM 601 N N . ASP A 1 82 ? 6.128 -4.090 -6.507 1.00 93.94 82 ASP A N 1
ATOM 602 C CA . ASP A 1 82 ? 6.295 -5.053 -5.414 1.00 93.94 82 ASP A CA 1
ATOM 603 C C . ASP A 1 82 ? 6.371 -4.353 -4.052 1.00 93.94 82 ASP A C 1
ATOM 605 O O . ASP A 1 82 ? 5.797 -4.830 -3.073 1.00 93.94 82 ASP A O 1
ATOM 609 N N . THR A 1 83 ? 6.994 -3.174 -3.993 1.00 92.88 83 THR A N 1
ATOM 610 C CA . THR A 1 83 ? 7.028 -2.342 -2.782 1.00 92.88 83 THR A CA 1
ATOM 611 C C . THR A 1 83 ? 5.628 -1.882 -2.372 1.00 92.88 83 THR A C 1
ATOM 613 O O . THR A 1 83 ? 5.271 -1.984 -1.197 1.00 92.88 83 THR A O 1
ATOM 616 N N . LEU A 1 84 ? 4.813 -1.405 -3.317 1.00 92.44 84 LEU A N 1
ATOM 617 C CA . LEU A 1 84 ? 3.438 -0.967 -3.040 1.00 92.44 84 LEU A CA 1
ATOM 618 C C . LEU A 1 84 ? 2.554 -2.137 -2.585 1.00 92.44 84 LEU A C 1
ATOM 620 O O . LEU A 1 84 ? 1.818 -2.020 -1.604 1.00 92.44 84 LEU A O 1
ATOM 624 N N . VAL A 1 85 ? 2.674 -3.288 -3.248 1.00 94.75 85 VAL A N 1
ATOM 625 C CA . VAL A 1 85 ? 1.971 -4.523 -2.871 1.00 94.75 85 VAL A CA 1
ATOM 626 C C . VAL A 1 85 ? 2.375 -4.975 -1.465 1.00 94.75 85 VAL A C 1
ATOM 628 O O . VAL A 1 85 ? 1.507 -5.239 -0.633 1.00 94.75 85 VAL A O 1
ATOM 631 N N . ALA A 1 86 ? 3.672 -4.983 -1.151 1.00 93.19 86 ALA A N 1
ATOM 632 C CA . ALA A 1 86 ? 4.161 -5.353 0.173 1.00 93.19 86 ALA A CA 1
ATOM 633 C C . ALA A 1 86 ? 3.657 -4.401 1.273 1.00 93.19 86 ALA A C 1
ATOM 635 O O . ALA A 1 86 ? 3.312 -4.849 2.368 1.00 93.19 86 ALA A O 1
ATOM 636 N N . GLN A 1 87 ? 3.574 -3.095 0.998 1.00 92.31 87 GLN A N 1
ATOM 637 C CA . GLN A 1 87 ? 3.006 -2.122 1.937 1.00 92.31 87 GLN A CA 1
ATOM 638 C C . GLN A 1 87 ? 1.511 -2.359 2.174 1.00 92.31 87 GLN A C 1
ATOM 640 O O . GLN A 1 87 ? 1.076 -2.389 3.328 1.00 92.31 87 GLN A O 1
ATOM 645 N N . ARG A 1 88 ? 0.738 -2.593 1.107 1.00 94.69 88 ARG A N 1
ATOM 646 C CA . ARG A 1 88 ? -0.682 -2.957 1.198 1.00 94.69 88 ARG A CA 1
ATOM 647 C C . ARG A 1 88 ? -0.878 -4.183 2.085 1.00 94.69 88 ARG A C 1
ATOM 649 O O . ARG A 1 88 ? -1.684 -4.157 3.017 1.00 94.69 88 ARG A O 1
ATOM 656 N N . ASP A 1 89 ? -0.123 -5.240 1.812 1.00 94.06 89 ASP A N 1
ATOM 657 C CA . ASP A 1 89 ? -0.248 -6.513 2.517 1.00 94.06 89 ASP A CA 1
ATOM 658 C C . ASP A 1 89 ? 0.175 -6.383 3.984 1.00 94.06 89 ASP A C 1
ATOM 660 O O . ASP A 1 89 ? -0.479 -6.942 4.869 1.00 94.06 89 ASP A O 1
ATOM 664 N N . ARG A 1 90 ? 1.199 -5.568 4.268 1.00 92.12 90 ARG A N 1
ATOM 665 C CA . ARG A 1 90 ? 1.596 -5.212 5.634 1.00 92.12 90 ARG A CA 1
ATOM 666 C C . ARG A 1 90 ? 0.473 -4.500 6.384 1.00 92.12 90 ARG A C 1
ATOM 668 O O . ARG A 1 90 ? 0.149 -4.910 7.493 1.00 92.12 90 ARG A O 1
ATOM 675 N N . VAL A 1 91 ? -0.157 -3.488 5.786 1.00 91.25 91 VAL A N 1
ATOM 676 C CA . VAL A 1 91 ? -1.273 -2.764 6.418 1.00 91.25 91 VAL A CA 1
ATOM 677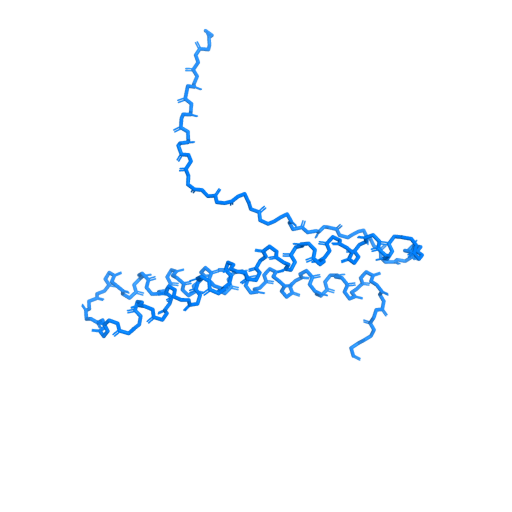 C C . VAL A 1 91 ? -2.457 -3.692 6.690 1.00 91.25 91 VAL A C 1
ATOM 679 O O . VAL A 1 91 ? -3.056 -3.625 7.763 1.00 91.25 91 VAL A O 1
ATOM 682 N N . LEU A 1 92 ? -2.780 -4.601 5.764 1.00 92.25 92 LEU A N 1
ATOM 683 C CA . LEU A 1 92 ? -3.820 -5.612 5.982 1.00 92.25 92 LEU A CA 1
ATOM 684 C C . LEU A 1 9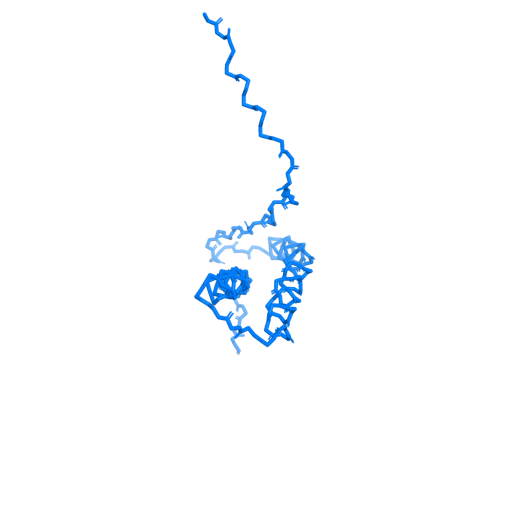2 ? -3.463 -6.568 7.124 1.00 92.25 92 LEU A C 1
ATOM 686 O O . LEU A 1 92 ? -4.328 -6.898 7.937 1.00 92.25 92 LEU A O 1
ATOM 690 N N . ALA A 1 93 ? -2.210 -7.017 7.199 1.00 90.62 93 ALA A N 1
ATOM 691 C CA . ALA A 1 93 ? -1.739 -7.886 8.271 1.00 90.62 93 ALA A CA 1
ATOM 692 C C . ALA A 1 93 ? -1.777 -7.178 9.636 1.00 90.62 93 ALA A C 1
ATOM 694 O O . ALA A 1 93 ? -2.273 -7.749 10.611 1.00 90.62 93 ALA A O 1
ATOM 695 N N . ASP A 1 94 ? -1.327 -5.925 9.693 1.00 89.00 94 ASP A N 1
ATOM 696 C CA . ASP A 1 94 ? -1.350 -5.109 10.905 1.00 89.00 94 ASP A CA 1
ATOM 697 C C . ASP A 1 94 ? -2.793 -4.837 11.355 1.00 89.00 94 ASP A C 1
ATOM 699 O O . ASP A 1 94 ? -3.110 -4.993 12.536 1.00 89.00 94 ASP A O 1
ATOM 703 N N . TRP A 1 95 ? -3.707 -4.553 10.419 1.00 90.12 95 TRP A N 1
ATOM 704 C CA . TRP A 1 95 ? -5.134 -4.421 10.712 1.00 90.12 95 TRP A CA 1
ATOM 705 C C . TRP A 1 95 ? -5.748 -5.716 11.259 1.00 90.12 95 TRP A C 1
ATOM 707 O O . TRP A 1 95 ? -6.508 -5.673 12.226 1.00 90.12 95 TRP A O 1
ATOM 717 N N . ARG A 1 96 ? -5.431 -6.886 10.688 1.00 88.19 96 ARG A N 1
ATOM 718 C CA . ARG A 1 96 ? -5.912 -8.183 11.207 1.00 88.19 96 ARG A CA 1
ATOM 719 C C . ARG A 1 96 ? -5.425 -8.426 12.632 1.00 88.19 96 ARG A C 1
ATOM 721 O O . ARG A 1 96 ? -6.219 -8.810 13.489 1.00 88.19 96 ARG A O 1
ATOM 728 N N . ARG A 1 97 ? -4.147 -8.135 12.903 1.00 85.62 97 ARG A N 1
ATOM 729 C CA . ARG A 1 97 ? -3.572 -8.220 14.251 1.00 85.62 97 ARG A CA 1
ATOM 730 C C . ARG A 1 97 ? -4.268 -7.262 15.218 1.00 85.62 97 ARG A C 1
ATOM 732 O O . ARG A 1 97 ? -4.593 -7.674 16.324 1.00 85.62 97 ARG A O 1
ATOM 739 N N . PHE A 1 98 ? -4.518 -6.021 14.802 1.00 85.50 98 PHE A N 1
ATOM 740 C CA . PHE A 1 98 ? -5.196 -5.006 15.611 1.00 85.50 98 PHE A CA 1
ATOM 741 C C . PHE A 1 98 ? -6.667 -5.337 15.894 1.00 85.50 98 PHE A C 1
ATOM 743 O O . PHE A 1 98 ? -7.147 -5.154 17.008 1.00 85.50 98 PHE A O 1
ATOM 750 N N . SER A 1 99 ? -7.388 -5.827 14.887 1.00 86.50 99 SER A N 1
ATOM 751 C CA . SER A 1 99 ? -8.824 -6.112 14.976 1.00 86.50 99 SER A CA 1
ATOM 752 C C . SER A 1 99 ? -9.158 -7.456 15.619 1.00 86.50 99 SER A C 1
ATOM 754 O O . SER A 1 99 ? -10.321 -7.705 15.930 1.00 86.50 99 SER A O 1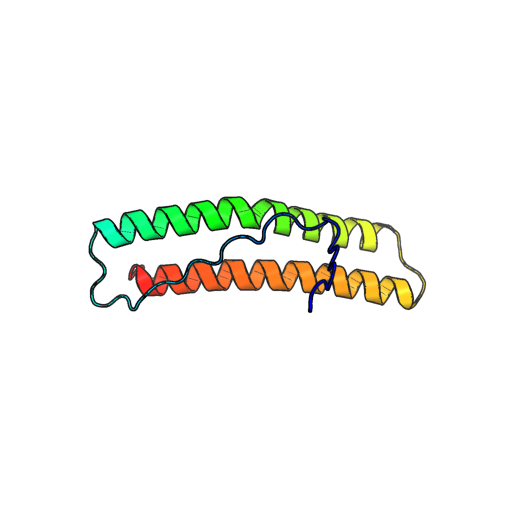
ATOM 756 N N . GLY A 1 100 ? -8.168 -8.334 15.803 1.00 80.25 100 GLY A N 1
ATOM 757 C CA . GLY A 1 100 ? -8.385 -9.690 16.305 1.00 80.25 100 GLY A CA 1
ATOM 758 C C . GLY A 1 100 ? -9.111 -10.609 15.313 1.00 80.25 100 GLY A C 1
ATOM 759 O O . GLY A 1 100 ? -9.566 -11.685 15.704 1.00 80.25 100 GLY A O 1
ATOM 760 N N . ALA A 1 101 ? -9.228 -10.215 14.040 1.00 65.12 101 ALA A N 1
ATOM 761 C CA . ALA A 1 101 ? -9.813 -11.051 12.997 1.00 65.12 101 ALA A CA 1
ATOM 762 C C . ALA A 1 101 ? -8.905 -12.269 12.732 1.00 65.12 101 ALA A C 1
ATOM 764 O O . ALA A 1 101 ? -7.758 -12.114 12.304 1.00 65.12 101 ALA A O 1
ATOM 765 N N . ARG A 1 102 ? -9.403 -13.481 13.017 1.00 52.09 102 ARG A N 1
ATOM 766 C CA . ARG A 1 102 ? -8.709 -14.744 12.700 1.00 52.09 102 ARG A CA 1
ATOM 767 C C . ARG A 1 102 ? -8.681 -14.996 11.177 1.00 52.09 102 ARG A C 1
ATOM 769 O O . ARG A 1 102 ? -9.577 -14.496 10.495 1.00 52.09 102 ARG A O 1
ATOM 776 N N . PRO A 1 103 ? -7.656 -15.714 10.669 1.00 50.88 103 PRO A N 1
ATOM 777 C CA . PRO A 1 103 ? -7.541 -16.092 9.258 1.00 50.88 103 PRO A CA 1
ATOM 778 C C . PRO A 1 103 ? -8.683 -16.993 8.786 1.00 50.88 103 PRO A C 1
ATOM 780 O O . PRO A 1 103 ? -9.232 -17.742 9.629 1.00 50.88 103 PRO A O 1
#